Protein AF-M5RDA4-F1 (afdb_monomer_lite)

Organism: NCBI:txid1265738

pLDDT: mean 74.77, std 16.86, range [36.22, 92.5]

Structure (mmCIF, N/CA/C/O backbone):
data_AF-M5RDA4-F1
#
_entry.id   AF-M5RDA4-F1
#
loop_
_atom_site.group_PDB
_atom_site.id
_atom_site.type_symbol
_atom_site.label_atom_id
_atom_site.label_alt_id
_atom_site.label_comp_id
_atom_site.label_asym_id
_atom_site.label_entity_id
_atom_site.label_seq_id
_atom_site.pdbx_PDB_ins_code
_atom_site.Cartn_x
_atom_site.Cartn_y
_atom_site.Cartn_z
_atom_site.occupancy
_atom_site.B_iso_or_equiv
_atom_site.auth_seq_id
_atom_site.auth_comp_id
_atom_site.auth_asym_id
_atom_site.auth_atom_id
_atom_site.pdbx_PDB_model_num
ATOM 1 N N . MET A 1 1 ? 6.337 -19.458 19.336 1.00 36.22 1 MET A N 1
ATOM 2 C CA . MET A 1 1 ? 7.089 -18.745 18.283 1.00 36.22 1 MET A CA 1
ATOM 3 C C . MET A 1 1 ? 6.579 -17.315 18.288 1.00 36.22 1 MET A C 1
ATOM 5 O O . MET A 1 1 ? 5.375 -17.142 18.161 1.00 36.22 1 MET A O 1
ATOM 9 N N . GLY A 1 2 ? 7.433 -16.339 18.605 1.00 42.69 2 GLY A N 1
ATOM 10 C CA . GLY A 1 2 ? 7.034 -14.929 18.678 1.00 42.69 2 GLY A CA 1
ATOM 11 C C . GLY A 1 2 ? 6.821 -14.355 17.281 1.00 42.69 2 GLY A C 1
ATOM 12 O O . GLY A 1 2 ? 7.503 -14.774 16.347 1.00 42.69 2 GLY A O 1
ATOM 13 N N . ASN A 1 3 ? 5.863 -13.441 17.137 1.00 44.69 3 ASN A N 1
ATOM 14 C CA . ASN A 1 3 ? 5.664 -12.700 15.897 1.00 44.69 3 ASN A CA 1
ATOM 15 C C . ASN A 1 3 ? 6.968 -11.934 15.580 1.00 44.69 3 ASN A C 1
ATOM 17 O O . ASN A 1 3 ? 7.353 -11.091 16.392 1.00 44.69 3 ASN A O 1
ATOM 21 N N . PRO A 1 4 ? 7.655 -12.201 14.450 1.00 48.44 4 PRO A N 1
ATOM 22 C CA . PRO A 1 4 ? 8.936 -11.567 14.125 1.00 48.44 4 PRO A CA 1
ATOM 23 C C . PRO A 1 4 ? 8.831 -10.051 13.890 1.00 48.44 4 PRO A C 1
ATOM 25 O O . PRO A 1 4 ? 9.854 -9.390 13.742 1.00 48.44 4 PRO A O 1
ATOM 28 N N . TYR A 1 5 ? 7.614 -9.498 13.880 1.00 50.06 5 TYR A N 1
ATOM 29 C CA . TYR A 1 5 ? 7.341 -8.074 13.694 1.00 50.06 5 TYR A CA 1
ATOM 30 C C . TYR A 1 5 ? 6.863 -7.355 14.961 1.00 50.06 5 TYR A C 1
ATOM 32 O O . TYR A 1 5 ? 6.470 -6.192 14.893 1.00 50.06 5 TYR A O 1
ATOM 40 N N . GLN A 1 6 ? 6.896 -8.019 16.121 1.00 49.28 6 GLN A N 1
ATOM 41 C CA . GLN A 1 6 ? 6.844 -7.323 17.404 1.00 49.28 6 GLN A CA 1
ATOM 42 C C . GLN A 1 6 ? 8.252 -6.850 17.761 1.00 49.28 6 GLN A C 1
ATOM 44 O O . GLN A 1 6 ? 9.055 -7.612 18.292 1.00 49.28 6 GLN A O 1
ATOM 49 N N . ASP A 1 7 ? 8.539 -5.586 17.462 1.00 50.38 7 ASP A N 1
ATOM 50 C CA . ASP A 1 7 ? 9.642 -4.871 18.095 1.00 50.38 7 ASP A CA 1
ATOM 51 C C . ASP A 1 7 ? 9.353 -4.792 19.612 1.00 50.38 7 ASP A C 1
ATOM 53 O O . ASP A 1 7 ? 8.341 -4.195 20.001 1.00 50.38 7 ASP A O 1
ATOM 57 N N . PRO A 1 8 ? 10.177 -5.405 20.484 1.00 52.22 8 PRO A N 1
ATOM 58 C CA . PRO A 1 8 ? 9.961 -5.378 21.929 1.00 52.22 8 PRO A CA 1
ATOM 59 C C . PRO A 1 8 ? 10.009 -3.960 22.517 1.00 52.22 8 PRO A C 1
ATOM 61 O O . PRO A 1 8 ? 9.482 -3.741 23.607 1.00 52.22 8 PRO A O 1
ATOM 64 N N . GLU A 1 9 ? 10.628 -3.009 21.811 1.00 50.16 9 GLU A N 1
ATOM 65 C CA . GLU A 1 9 ? 10.803 -1.620 22.243 1.00 50.16 9 GLU A CA 1
ATOM 66 C C . GLU A 1 9 ? 9.766 -0.663 21.620 1.00 50.16 9 GLU A C 1
ATOM 68 O O . GLU A 1 9 ? 9.650 0.485 22.051 1.00 50.16 9 GLU A O 1
ATOM 73 N N . ASN A 1 10 ? 8.956 -1.126 20.657 1.00 48.62 10 ASN A N 1
ATOM 74 C CA . ASN A 1 10 ? 7.935 -0.320 19.981 1.00 48.62 10 ASN A CA 1
ATOM 75 C C . ASN A 1 10 ? 6.651 -1.145 19.752 1.00 48.62 10 ASN A C 1
ATOM 77 O O . ASN A 1 10 ? 6.506 -1.803 18.718 1.00 48.62 10 ASN A O 1
ATOM 81 N N . PRO A 1 11 ? 5.678 -1.110 20.684 1.00 53.38 11 PRO A N 1
ATOM 82 C CA . PRO A 1 11 ? 4.523 -2.007 20.709 1.00 53.38 11 PRO A CA 1
ATOM 83 C C . PRO A 1 11 ? 3.431 -1.590 19.708 1.00 53.38 11 PRO A C 1
ATOM 85 O O . PRO A 1 11 ? 2.247 -1.586 20.043 1.00 53.38 11 PRO A O 1
ATOM 88 N N . ARG A 1 12 ? 3.793 -1.197 18.481 1.00 58.25 12 ARG A N 1
ATOM 89 C CA . ARG A 1 12 ? 2.805 -0.903 17.435 1.00 58.25 12 ARG A CA 1
ATOM 90 C C . ARG A 1 12 ? 2.123 -2.218 17.051 1.00 58.25 12 ARG A C 1
ATOM 92 O O . ARG A 1 12 ? 2.825 -3.116 16.583 1.00 58.25 12 ARG A O 1
ATOM 99 N N . PRO A 1 13 ? 0.802 -2.393 17.246 1.00 66.94 13 PRO A N 1
ATOM 100 C CA . PRO A 1 13 ? 0.114 -3.581 16.766 1.00 66.94 13 PRO A CA 1
ATOM 101 C C . PRO A 1 13 ? 0.329 -3.766 15.258 1.00 66.94 13 PRO A C 1
ATOM 103 O O . PRO A 1 13 ? -0.182 -3.024 14.416 1.00 66.94 13 PRO A O 1
ATOM 106 N N . PHE A 1 14 ? 1.110 -4.790 14.925 1.00 71.50 14 PHE A N 1
ATOM 107 C CA . PHE A 1 14 ? 1.192 -5.348 13.586 1.00 71.50 14 PHE A CA 1
ATOM 108 C C . PHE A 1 14 ? -0.217 -5.751 13.144 1.00 71.50 14 PHE A C 1
ATOM 110 O O . PHE A 1 14 ? -0.855 -6.578 13.798 1.00 71.50 14 PHE A O 1
ATOM 117 N N . LEU A 1 15 ? -0.711 -5.129 12.071 1.00 77.88 15 LEU A N 1
ATOM 118 C CA . LEU A 1 15 ? -2.032 -5.430 11.524 1.00 77.88 15 LEU A CA 1
ATOM 119 C C . LEU A 1 15 ? -1.965 -6.593 10.542 1.00 77.88 15 LEU A C 1
ATOM 121 O O . LEU A 1 15 ? -2.874 -7.416 10.513 1.00 77.88 15 LEU A O 1
ATOM 125 N N . GLY A 1 16 ? -0.894 -6.669 9.756 1.00 83.75 16 GLY A N 1
ATOM 126 C CA . GLY A 1 16 ? -0.696 -7.775 8.837 1.00 83.75 16 GLY A CA 1
ATOM 127 C C . GLY A 1 16 ? 0.390 -7.524 7.805 1.00 83.75 16 GLY A C 1
ATOM 128 O O . GLY A 1 16 ? 0.954 -6.429 7.690 1.00 83.75 16 GLY A O 1
ATOM 129 N N . GLU A 1 17 ? 0.649 -8.583 7.054 1.00 88.50 17 GLU A N 1
ATOM 130 C CA . GLU A 1 17 ? 1.512 -8.613 5.886 1.00 88.50 17 GLU A CA 1
ATOM 131 C C . GLU A 1 17 ? 0.750 -9.309 4.759 1.00 88.50 17 GLU A C 1
ATOM 133 O O . GLU A 1 17 ? 0.127 -10.350 4.975 1.00 88.50 17 GLU A O 1
ATOM 138 N N . TRP A 1 18 ? 0.791 -8.719 3.568 1.00 86.94 18 TRP A N 1
ATOM 139 C CA . TRP A 1 18 ? 0.140 -9.246 2.376 1.00 86.94 18 TRP A CA 1
ATOM 140 C C . TRP A 1 18 ? 1.103 -9.202 1.207 1.00 86.94 18 TRP A C 1
ATOM 142 O O . TRP A 1 18 ? 1.840 -8.232 1.033 1.00 86.94 18 TRP A O 1
ATOM 152 N N . GLU A 1 19 ? 1.045 -10.228 0.374 1.00 87.81 19 GLU A N 1
ATOM 153 C CA . GLU A 1 19 ? 1.729 -10.243 -0.909 1.00 87.81 19 GLU A CA 1
ATOM 154 C C . GLU A 1 19 ? 0.696 -10.207 -2.027 1.00 87.81 19 GLU A C 1
ATOM 156 O O . GLU A 1 19 ? -0.379 -10.804 -1.949 1.00 87.81 19 GLU A O 1
ATOM 161 N N . THR A 1 20 ? 1.010 -9.446 -3.062 1.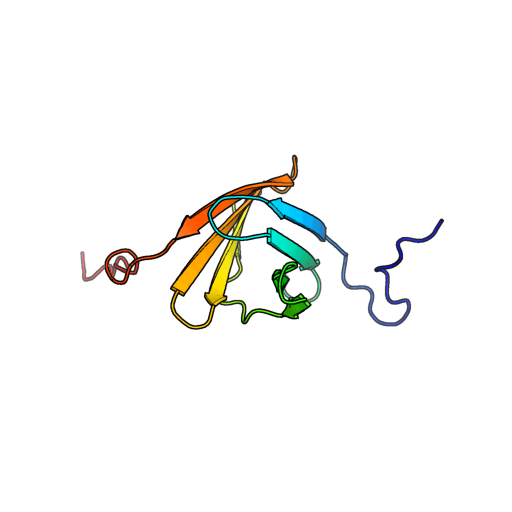00 81.00 20 THR A N 1
ATOM 162 C CA . THR A 1 20 ? 0.150 -9.228 -4.218 1.00 81.00 20 THR A CA 1
ATOM 163 C C . THR A 1 20 ? 0.965 -9.591 -5.440 1.00 81.00 20 THR A C 1
ATOM 165 O O . THR A 1 20 ? 2.067 -9.072 -5.596 1.00 81.00 20 THR A O 1
ATOM 168 N N . HIS A 1 21 ? 0.404 -10.413 -6.318 1.00 81.69 21 HIS A N 1
ATOM 169 C CA . HIS A 1 21 ? 1.031 -10.801 -7.575 1.00 81.69 21 HIS A CA 1
ATOM 170 C C . HIS A 1 21 ? 0.086 -10.500 -8.729 1.00 81.69 21 HIS A C 1
ATOM 172 O O . HIS A 1 21 ? -1.118 -10.752 -8.628 1.00 81.69 21 HIS A O 1
ATOM 178 N N . GLY A 1 22 ? 0.609 -9.988 -9.842 1.00 73.25 22 GLY A N 1
ATOM 179 C CA . GLY A 1 22 ? -0.194 -9.833 -11.050 1.00 73.25 22 GLY A CA 1
ATOM 180 C C . GLY A 1 22 ? 0.263 -8.738 -12.002 1.00 73.25 22 GLY A C 1
ATOM 181 O O . GLY A 1 22 ? 1.402 -8.281 -11.986 1.00 73.25 22 GLY A O 1
ATOM 182 N N . ALA A 1 23 ? -0.668 -8.308 -12.856 1.00 71.88 23 ALA A N 1
ATOM 183 C CA . ALA A 1 23 ? -0.400 -7.416 -13.986 1.00 71.88 23 ALA A CA 1
ATOM 184 C C . ALA A 1 23 ? 0.173 -6.041 -13.596 1.00 71.88 23 ALA A C 1
ATOM 186 O O . ALA A 1 23 ? 0.800 -5.385 -14.423 1.00 71.88 23 ALA A O 1
ATOM 187 N N . PHE A 1 24 ? -0.033 -5.610 -12.350 1.00 72.88 24 PHE A N 1
ATOM 188 C CA . PHE A 1 24 ? 0.444 -4.320 -11.849 1.00 72.88 24 PHE A CA 1
ATOM 189 C C . PHE A 1 24 ? 1.782 -4.413 -11.106 1.00 72.88 24 PHE A C 1
ATOM 191 O O . PHE A 1 24 ? 2.328 -3.375 -10.748 1.00 72.88 24 PHE A O 1
ATOM 198 N N . GLY A 1 25 ? 2.324 -5.621 -10.922 1.00 77.44 25 GLY A N 1
ATOM 199 C CA . GLY A 1 25 ? 3.580 -5.886 -10.223 1.00 77.44 25 GLY A CA 1
ATOM 200 C C . GLY A 1 25 ? 3.431 -6.908 -9.099 1.00 77.44 25 GLY A C 1
ATOM 201 O O . GLY A 1 25 ? 2.318 -7.301 -8.741 1.00 77.44 25 GLY A O 1
ATOM 202 N N . ASP A 1 26 ? 4.580 -7.318 -8.564 1.00 87.62 26 ASP A N 1
ATOM 203 C CA . ASP A 1 26 ? 4.664 -8.152 -7.370 1.00 87.62 26 ASP A CA 1
ATOM 204 C C . ASP A 1 26 ? 5.037 -7.264 -6.191 1.00 87.62 26 ASP A C 1
ATOM 206 O O . ASP A 1 26 ? 6.083 -6.613 -6.207 1.00 87.62 26 ASP A O 1
ATOM 210 N N . PHE A 1 27 ? 4.180 -7.221 -5.179 1.00 89.69 27 PHE A N 1
ATOM 211 C CA . PHE A 1 27 ? 4.323 -6.303 -4.059 1.00 89.69 27 PHE A CA 1
ATOM 212 C C . PHE A 1 27 ? 4.186 -7.032 -2.736 1.00 89.69 27 PHE A C 1
ATOM 214 O O . PHE A 1 27 ? 3.349 -7.920 -2.597 1.00 89.69 27 PHE A O 1
ATOM 221 N N . ARG A 1 28 ? 4.956 -6.590 -1.746 1.00 91.88 28 ARG A N 1
ATOM 222 C CA . ARG A 1 28 ? 4.759 -6.938 -0.340 1.00 91.88 28 ARG A CA 1
ATOM 223 C C . ARG A 1 28 ? 4.313 -5.706 0.422 1.00 91.88 28 ARG A C 1
ATOM 225 O O . ARG A 1 28 ? 4.938 -4.654 0.320 1.00 91.88 28 ARG A O 1
ATOM 232 N N . VAL A 1 29 ? 3.248 -5.844 1.198 1.00 90.62 29 VAL A N 1
ATOM 233 C CA . VAL A 1 29 ? 2.614 -4.762 1.946 1.00 90.62 29 VAL A CA 1
ATOM 234 C C . VAL A 1 29 ? 2.616 -5.118 3.418 1.00 90.62 29 VAL A C 1
ATOM 236 O O . VAL A 1 29 ? 2.049 -6.132 3.810 1.00 90.62 29 VAL A O 1
ATOM 239 N N . ILE A 1 30 ? 3.231 -4.273 4.239 1.00 90.44 30 ILE A N 1
ATOM 240 C CA . ILE A 1 30 ? 3.281 -4.432 5.692 1.00 90.44 30 ILE A CA 1
ATOM 241 C C . ILE A 1 30 ? 2.549 -3.264 6.327 1.00 90.44 30 ILE A C 1
ATOM 243 O O . ILE A 1 30 ? 2.824 -2.100 6.023 1.00 90.44 30 ILE A O 1
ATOM 247 N N . VAL A 1 31 ? 1.624 -3.583 7.228 1.00 88.94 31 VAL A N 1
ATOM 248 C CA . VAL A 1 31 ? 0.761 -2.592 7.862 1.00 88.94 31 VAL A CA 1
ATOM 249 C C . VAL A 1 31 ? 0.908 -2.689 9.365 1.00 88.94 31 VAL A C 1
ATOM 251 O O . VAL A 1 31 ? 0.774 -3.753 9.972 1.00 88.94 31 VAL A O 1
ATOM 254 N N . THR A 1 32 ? 1.151 -1.539 9.976 1.00 86.94 32 THR A N 1
ATOM 255 C CA . THR A 1 32 ? 1.221 -1.391 11.427 1.00 86.94 32 THR A CA 1
ATOM 256 C C . THR A 1 32 ? 0.253 -0.294 11.847 1.00 86.94 32 THR A C 1
ATOM 258 O O . THR A 1 32 ? 0.202 0.777 11.238 1.00 86.94 32 THR A O 1
ATOM 261 N N . ALA A 1 33 ? -0.548 -0.569 12.870 1.00 76.81 33 ALA A N 1
ATOM 262 C CA . ALA A 1 33 ? -1.299 0.455 13.578 1.00 76.81 33 ALA A CA 1
ATOM 263 C C . ALA A 1 33 ? -0.549 0.771 14.869 1.00 76.81 33 ALA A C 1
ATOM 265 O O . ALA A 1 33 ? -0.019 -0.119 15.514 1.00 76.81 33 ALA A O 1
ATOM 266 N N . GLY A 1 34 ? -0.462 2.038 15.238 1.00 73.88 34 GLY A N 1
ATOM 267 C CA . GLY A 1 34 ? 0.073 2.488 16.521 1.00 73.88 34 GLY A CA 1
ATOM 268 C C . GLY A 1 34 ? -0.613 3.794 16.884 1.00 73.88 34 GLY A C 1
ATOM 269 O O . GLY A 1 34 ? -1.834 3.881 16.818 1.00 73.88 34 GLY A O 1
ATOM 270 N N . GLU A 1 35 ? 0.165 4.843 17.142 1.00 74.12 35 GLU A N 1
ATOM 271 C CA . GLU A 1 35 ? -0.355 6.222 17.216 1.00 74.12 35 GLU A CA 1
ATOM 272 C C . GLU A 1 35 ? -0.921 6.727 15.872 1.00 74.12 35 GLU A C 1
ATOM 274 O O . GLU A 1 35 ? -1.629 7.729 15.816 1.00 74.12 35 GLU A O 1
ATOM 279 N N . GLY A 1 36 ? -0.633 6.014 14.781 1.00 79.19 36 GLY A N 1
ATOM 280 C CA . GLY A 1 36 ? -1.189 6.241 13.456 1.00 79.19 36 GLY A CA 1
ATOM 281 C C . GLY A 1 36 ? -1.074 4.992 12.585 1.00 79.19 36 GLY A C 1
ATOM 282 O O . GLY A 1 36 ? -0.434 4.007 12.961 1.00 79.19 36 GLY A O 1
ATOM 283 N N . LEU A 1 37 ? -1.709 5.033 11.415 1.00 84.44 37 LEU A N 1
ATOM 284 C CA . LEU A 1 37 ? -1.596 3.990 10.400 1.00 84.44 37 LEU A CA 1
ATOM 285 C C . LEU A 1 37 ? -0.286 4.166 9.629 1.00 84.44 37 LEU A C 1
ATOM 287 O O . LEU A 1 37 ? -0.065 5.223 9.039 1.00 84.44 37 LEU A O 1
ATOM 291 N N . SER A 1 38 ? 0.546 3.129 9.588 1.00 89.12 38 SER A N 1
ATOM 292 C CA . SER A 1 38 ? 1.761 3.081 8.775 1.00 89.12 38 SER A CA 1
ATOM 293 C C . SER A 1 38 ? 1.690 1.913 7.800 1.00 89.12 38 SER A C 1
ATOM 295 O O . SER A 1 38 ? 1.386 0.783 8.191 1.00 89.12 38 SER A O 1
ATOM 297 N N . VAL A 1 39 ? 1.967 2.198 6.530 1.00 91.00 39 VAL A N 1
ATOM 298 C CA . VAL A 1 39 ? 1.963 1.229 5.436 1.00 91.00 39 VAL A CA 1
ATOM 299 C C . VAL A 1 39 ? 3.312 1.301 4.742 1.00 91.00 39 VAL A C 1
ATOM 301 O O . VAL A 1 39 ? 3.717 2.369 4.289 1.00 91.00 39 VAL A O 1
ATOM 304 N N . ARG A 1 40 ? 3.993 0.161 4.643 1.00 92.50 40 ARG A N 1
ATOM 305 C CA . ARG A 1 40 ? 5.181 -0.012 3.806 1.00 92.50 40 ARG A CA 1
ATOM 306 C C . ARG A 1 40 ? 4.824 -0.916 2.637 1.00 92.50 40 ARG A C 1
ATOM 308 O O . ARG A 1 40 ? 4.220 -1.963 2.855 1.00 92.50 40 ARG A O 1
ATOM 315 N N . CYS A 1 41 ? 5.206 -0.523 1.427 1.00 92.19 41 CYS A N 1
ATOM 316 C CA . CYS A 1 41 ? 5.025 -1.325 0.224 1.00 92.19 41 CYS A CA 1
ATOM 317 C C . CYS A 1 41 ? 6.374 -1.513 -0.472 1.00 92.19 41 CYS A C 1
ATOM 319 O O . CYS A 1 41 ? 7.072 -0.533 -0.708 1.00 92.19 41 CYS A O 1
ATOM 321 N N . THR A 1 42 ? 6.723 -2.750 -0.805 1.00 92.25 42 THR A N 1
ATOM 322 C CA . THR A 1 42 ? 7.979 -3.118 -1.466 1.00 92.25 42 THR A CA 1
ATOM 323 C C . THR A 1 42 ? 7.659 -3.772 -2.806 1.00 92.25 42 THR A C 1
ATOM 325 O O . THR A 1 42 ? 6.893 -4.735 -2.833 1.00 92.25 42 THR A O 1
ATOM 328 N N . ASP A 1 43 ? 8.238 -3.292 -3.911 1.00 90.56 43 ASP A N 1
ATOM 329 C CA . ASP A 1 43 ? 8.219 -4.019 -5.189 1.00 90.56 43 ASP A CA 1
ATOM 330 C C . ASP A 1 43 ? 9.212 -5.180 -5.100 1.00 90.56 43 ASP A C 1
ATOM 332 O O . ASP A 1 43 ? 10.422 -4.978 -4.981 1.00 90.56 43 ASP A O 1
ATOM 336 N N . LEU A 1 44 ? 8.694 -6.405 -5.136 1.00 90.75 44 LEU A N 1
ATOM 337 C CA . LEU A 1 44 ? 9.461 -7.633 -4.942 1.00 90.75 44 LEU A CA 1
ATOM 338 C C . LEU A 1 44 ? 10.377 -7.960 -6.126 1.00 90.75 44 LEU A C 1
ATOM 340 O O . LEU A 1 44 ? 11.348 -8.693 -5.955 1.00 90.75 44 LEU A O 1
ATOM 344 N N . ARG A 1 45 ? 10.113 -7.412 -7.318 1.00 87.19 45 ARG A N 1
ATOM 345 C CA . ARG A 1 45 ? 10.912 -7.699 -8.523 1.00 87.19 45 ARG A CA 1
ATOM 346 C C . ARG A 1 45 ? 12.235 -6.951 -8.508 1.00 87.19 45 ARG A C 1
ATOM 348 O O . ARG A 1 45 ? 13.243 -7.464 -8.981 1.00 87.19 45 ARG A O 1
ATOM 355 N N . VAL A 1 46 ? 12.211 -5.732 -7.975 1.00 87.38 46 VAL A N 1
ATOM 356 C CA . VAL A 1 46 ? 13.390 -4.864 -7.835 1.00 87.38 46 VAL A CA 1
ATOM 357 C C . VAL A 1 46 ? 13.880 -4.764 -6.391 1.00 87.38 46 VAL A C 1
ATOM 359 O O . VAL A 1 46 ? 14.912 -4.149 -6.142 1.00 87.38 46 VAL A O 1
ATOM 362 N N . ASN A 1 47 ? 13.164 -5.394 -5.453 1.00 87.75 47 ASN A N 1
ATOM 363 C CA . ASN A 1 47 ? 13.427 -5.381 -4.017 1.00 87.75 47 ASN A CA 1
ATOM 364 C C . ASN A 1 47 ? 13.619 -3.957 -3.464 1.00 87.75 47 ASN A C 1
ATOM 366 O O . ASN A 1 47 ? 14.571 -3.684 -2.732 1.00 87.75 47 ASN A O 1
ATOM 370 N N . ALA A 1 48 ? 12.732 -3.044 -3.866 1.00 89.31 48 ALA A N 1
ATOM 371 C CA . ALA A 1 48 ? 12.794 -1.634 -3.502 1.00 89.31 48 ALA A CA 1
ATOM 372 C C . ALA A 1 48 ? 11.488 -1.185 -2.844 1.00 89.31 48 ALA A C 1
ATOM 374 O O . ALA A 1 48 ? 10.397 -1.512 -3.318 1.00 89.31 48 ALA A O 1
ATOM 375 N N . ASP A 1 49 ? 11.610 -0.420 -1.761 1.00 91.94 49 ASP A N 1
ATOM 376 C CA . ASP A 1 49 ? 10.468 0.205 -1.102 1.00 91.94 49 ASP A CA 1
ATOM 377 C C . ASP A 1 49 ? 9.915 1.335 -1.976 1.00 91.94 49 ASP A C 1
ATOM 379 O O . ASP A 1 49 ? 10.658 2.162 -2.504 1.00 91.94 49 ASP A O 1
ATOM 383 N N . LEU A 1 50 ? 8.594 1.349 -2.131 1.00 90.38 50 LEU A N 1
ATOM 384 C CA . LEU A 1 50 ? 7.871 2.369 -2.871 1.00 90.38 50 LEU A CA 1
ATOM 385 C C . LEU A 1 50 ? 7.389 3.461 -1.924 1.00 90.38 50 LEU A C 1
ATOM 387 O O . LEU A 1 50 ? 6.962 3.188 -0.799 1.00 90.38 50 LEU A O 1
ATOM 391 N N . ASP A 1 51 ? 7.356 4.692 -2.427 1.00 90.69 51 ASP A N 1
ATOM 392 C CA . ASP A 1 51 ? 6.680 5.775 -1.727 1.00 90.69 51 ASP A CA 1
ATOM 393 C C . ASP A 1 51 ? 5.187 5.458 -1.604 1.00 90.69 51 ASP A C 1
ATOM 395 O O . ASP A 1 51 ? 4.519 5.192 -2.611 1.00 90.69 51 ASP A O 1
ATOM 399 N N . VAL A 1 52 ? 4.662 5.540 -0.381 1.00 90.31 52 VAL A N 1
ATOM 400 C CA . VAL A 1 52 ? 3.244 5.346 -0.071 1.00 90.31 52 VAL A CA 1
ATOM 401 C C . VAL A 1 52 ? 2.582 6.691 0.226 1.00 90.31 52 VAL A C 1
ATOM 403 O O . VAL A 1 52 ? 3.078 7.490 1.017 1.00 90.31 52 VAL A O 1
ATOM 406 N N . TYR A 1 53 ? 1.430 6.918 -0.396 1.00 87.50 53 TYR A N 1
ATOM 407 C CA . TYR A 1 53 ? 0.617 8.122 -0.273 1.00 87.50 53 TYR A CA 1
ATOM 408 C C . TYR A 1 53 ? -0.829 7.760 0.093 1.00 87.50 53 TYR A C 1
ATOM 410 O O . TYR A 1 53 ? -1.329 6.692 -0.268 1.00 87.50 53 TYR A O 1
ATOM 418 N N . ASP A 1 54 ? -1.520 8.677 0.775 1.00 87.62 54 ASP A N 1
ATOM 419 C CA . ASP A 1 54 ? -2.964 8.621 1.054 1.00 87.62 54 ASP A CA 1
ATOM 420 C C . ASP A 1 54 ? -3.468 7.299 1.676 1.00 87.62 54 ASP A C 1
ATOM 422 O O . ASP A 1 54 ? -4.560 6.818 1.357 1.00 87.62 54 ASP A O 1
ATOM 426 N N . GLN A 1 55 ? -2.691 6.706 2.591 1.00 90.75 55 GLN A N 1
ATOM 427 C CA . GLN A 1 55 ? -3.104 5.491 3.296 1.00 90.75 55 GLN A CA 1
ATOM 428 C C . GLN A 1 5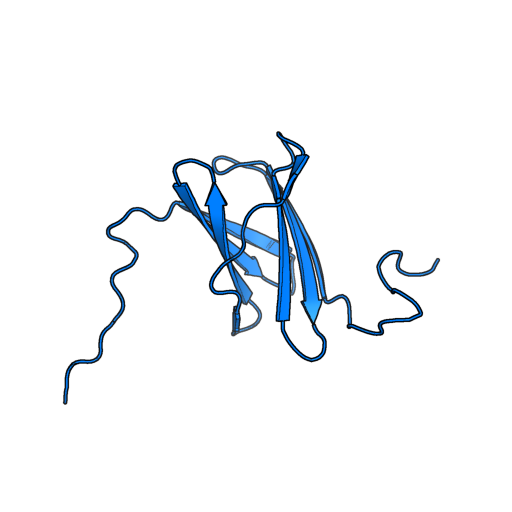5 ? -4.311 5.724 4.213 1.00 90.75 55 GLN A C 1
ATOM 430 O O . GLN A 1 55 ? -4.342 6.649 5.027 1.00 90.75 55 GLN A O 1
ATOM 435 N N . ARG A 1 56 ? -5.308 4.844 4.121 1.00 89.12 56 ARG A N 1
ATOM 436 C CA . ARG A 1 56 ? -6.500 4.874 4.975 1.00 89.12 56 ARG A CA 1
ATOM 437 C C . ARG A 1 56 ? -7.082 3.484 5.175 1.00 89.12 56 ARG A C 1
ATOM 439 O O . ARG A 1 56 ? -7.079 2.677 4.250 1.00 89.12 56 ARG A O 1
ATOM 446 N N . ILE A 1 57 ? -7.671 3.249 6.343 1.00 86.81 57 ILE A N 1
ATOM 447 C CA . ILE A 1 57 ? -8.537 2.093 6.587 1.00 86.81 57 ILE A CA 1
ATOM 448 C C . ILE A 1 57 ? -9.977 2.587 6.701 1.00 86.81 57 ILE A C 1
ATOM 450 O O . ILE A 1 57 ? -10.270 3.484 7.489 1.00 86.81 57 ILE A O 1
ATOM 454 N N . ALA A 1 58 ? -10.878 2.005 5.916 1.00 85.06 58 ALA A N 1
ATOM 455 C CA . ALA A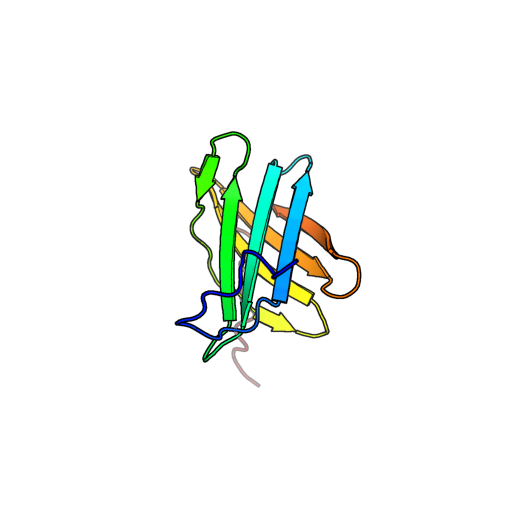 1 58 ? -12.315 2.240 6.014 1.00 85.06 58 ALA A CA 1
ATOM 456 C C . ALA A 1 58 ? -13.067 0.966 5.629 1.00 85.06 58 ALA A C 1
ATOM 458 O O . ALA A 1 58 ? -12.664 0.283 4.695 1.00 85.06 58 ALA A O 1
ATOM 459 N N . PHE A 1 59 ? -14.158 0.649 6.331 1.00 85.19 59 PHE A N 1
ATOM 460 C CA . PHE A 1 59 ? -15.012 -0.511 6.024 1.00 85.19 59 PHE A CA 1
ATOM 461 C C . PHE A 1 59 ? -14.234 -1.825 5.834 1.00 85.19 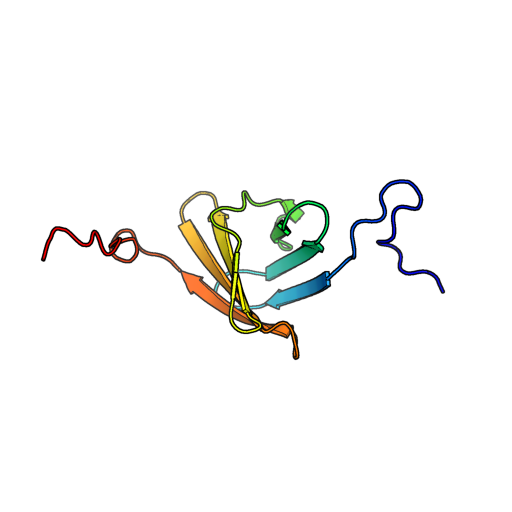59 PHE A C 1
ATOM 463 O O . PHE A 1 59 ? -14.479 -2.574 4.893 1.00 85.19 59 PHE A O 1
ATOM 470 N N . ASN A 1 60 ? -13.278 -2.084 6.731 1.00 82.75 60 ASN A N 1
ATOM 471 C CA . ASN A 1 60 ? -12.415 -3.263 6.694 1.00 82.75 60 ASN A CA 1
ATOM 472 C C . ASN A 1 60 ? -11.522 -3.394 5.443 1.00 82.75 60 ASN A C 1
ATOM 474 O O . ASN A 1 60 ? -11.106 -4.479 5.033 1.00 82.75 60 ASN A O 1
ATOM 478 N N . GLN A 1 61 ? -11.219 -2.259 4.827 1.00 87.06 61 GLN A N 1
ATOM 479 C CA . GLN A 1 61 ? -10.387 -2.176 3.648 1.00 87.06 61 GLN A CA 1
ATOM 480 C C . GLN A 1 61 ? -9.275 -1.165 3.889 1.00 87.06 61 GLN A C 1
ATOM 482 O O . GLN A 1 61 ? -9.537 -0.008 4.222 1.00 87.06 61 GLN A O 1
ATOM 487 N N . LEU A 1 62 ? -8.035 -1.597 3.692 1.00 88.25 62 LEU A N 1
ATOM 488 C CA . LEU A 1 62 ? -6.902 -0.703 3.544 1.00 88.25 62 LEU A CA 1
ATOM 489 C C . LEU A 1 62 ? -6.839 -0.220 2.095 1.00 88.25 62 LEU A C 1
ATOM 491 O O . LEU A 1 62 ? -6.937 -1.010 1.158 1.00 88.25 62 LEU A O 1
ATOM 495 N N . SER A 1 63 ? -6.651 1.078 1.896 1.00 90.81 63 SER A N 1
ATOM 496 C CA . SER A 1 63 ? -6.353 1.646 0.584 1.00 90.81 63 SER A CA 1
ATOM 497 C C . SER A 1 63 ? -5.210 2.637 0.682 1.00 90.81 63 SER A C 1
ATOM 499 O O . SER A 1 63 ? -5.171 3.429 1.621 1.00 90.81 63 SER A O 1
ATOM 501 N N . PHE A 1 64 ? -4.294 2.586 -0.277 1.00 90.31 64 PHE A N 1
ATOM 502 C CA . PHE A 1 64 ? -3.143 3.482 -0.369 1.00 90.31 64 PHE A CA 1
ATOM 503 C C . PHE A 1 64 ? -2.657 3.557 -1.815 1.00 90.31 64 PHE A C 1
ATOM 505 O O . PHE A 1 64 ? -2.961 2.687 -2.632 1.00 90.31 64 PHE A O 1
ATOM 512 N N . VAL A 1 65 ? -1.908 4.601 -2.140 1.00 90.19 65 VAL A N 1
ATOM 513 C CA . VAL A 1 65 ? -1.332 4.799 -3.469 1.00 90.19 65 VAL A CA 1
ATOM 514 C C . VAL A 1 65 ? 0.174 4.624 -3.382 1.00 90.19 65 VAL A C 1
ATOM 516 O O . VAL A 1 65 ? 0.800 5.221 -2.513 1.00 90.19 65 VAL A O 1
ATOM 519 N N . THR A 1 66 ? 0.766 3.849 -4.287 1.00 89.19 66 THR A N 1
ATOM 520 C CA . THR A 1 66 ? 2.222 3.844 -4.470 1.00 89.19 66 THR A CA 1
ATOM 521 C C . THR A 1 66 ? 2.612 4.571 -5.735 1.00 89.19 66 THR A C 1
ATOM 523 O O . THR A 1 66 ? 1.873 4.540 -6.724 1.00 89.19 66 THR A O 1
ATOM 526 N N . ARG A 1 67 ? 3.802 5.168 -5.732 1.00 85.38 67 ARG A N 1
ATOM 527 C CA . ARG A 1 67 ? 4.435 5.675 -6.950 1.00 85.38 67 ARG A CA 1
ATOM 528 C C . ARG A 1 67 ? 5.542 4.729 -7.402 1.00 85.38 67 ARG A C 1
ATOM 530 O O . ARG A 1 67 ? 6.425 4.396 -6.624 1.00 85.38 67 ARG A O 1
ATOM 537 N N . THR A 1 68 ? 5.491 4.338 -8.667 1.00 72.75 68 THR A N 1
ATOM 538 C CA . THR A 1 68 ? 6.621 3.778 -9.416 1.00 72.75 68 THR A CA 1
ATOM 539 C C . THR A 1 68 ? 7.126 4.833 -10.404 1.00 72.75 68 THR A C 1
ATOM 541 O O . THR A 1 68 ? 6.442 5.833 -10.638 1.00 72.75 68 THR A O 1
ATOM 544 N N . ASP A 1 69 ? 8.304 4.624 -11.001 1.00 70.19 69 ASP A N 1
ATOM 545 C CA . ASP A 1 69 ? 9.036 5.600 -11.833 1.00 70.19 69 ASP A CA 1
ATOM 546 C C . ASP A 1 69 ? 8.199 6.353 -12.884 1.00 70.19 69 ASP A C 1
ATOM 548 O O . ASP A 1 69 ? 8.548 7.464 -13.281 1.00 70.19 69 ASP A O 1
ATOM 552 N N . SER A 1 70 ? 7.083 5.781 -13.344 1.00 70.38 70 SER A N 1
ATOM 553 C CA . SER A 1 70 ? 6.193 6.430 -14.316 1.00 70.38 70 SER A CA 1
ATOM 554 C C . SER A 1 70 ? 4.696 6.300 -14.023 1.00 70.38 70 SER A C 1
ATOM 556 O O . SER A 1 70 ? 3.882 6.767 -14.823 1.00 70.38 70 SER A O 1
ATOM 558 N N . GLN A 1 71 ? 4.292 5.667 -12.916 1.00 78.56 71 GLN A N 1
ATOM 559 C CA . GLN A 1 71 ? 2.887 5.322 -12.675 1.00 78.56 71 GLN A CA 1
ATOM 560 C C . GLN A 1 71 ? 2.519 5.419 -11.194 1.00 78.56 71 GLN A C 1
ATOM 562 O O . GLN A 1 71 ? 3.339 5.190 -10.312 1.00 78.56 71 GLN A O 1
ATOM 567 N N . ASN A 1 72 ? 1.254 5.739 -10.920 1.00 85.06 72 ASN A N 1
ATOM 568 C CA . ASN A 1 72 ? 0.687 5.586 -9.585 1.00 85.06 72 ASN A CA 1
ATOM 569 C C . ASN A 1 72 ? -0.247 4.373 -9.592 1.00 85.06 72 ASN A C 1
ATOM 571 O O . ASN A 1 72 ? -1.063 4.221 -10.506 1.00 85.06 72 ASN A O 1
ATOM 575 N N . VAL A 1 73 ? -0.141 3.528 -8.573 1.00 86.12 73 VAL A N 1
ATOM 576 C CA . VAL A 1 73 ? -0.979 2.336 -8.405 1.00 86.12 73 VAL A CA 1
ATOM 577 C C . VAL A 1 73 ? -1.796 2.510 -7.134 1.00 86.12 73 VAL A C 1
ATOM 579 O O . VAL A 1 73 ? -1.238 2.761 -6.070 1.00 86.12 73 VAL A O 1
ATOM 582 N N . LEU A 1 74 ? -3.119 2.409 -7.249 1.00 88.38 74 LEU A N 1
ATOM 583 C CA . LEU A 1 74 ? -4.017 2.301 -6.107 1.00 88.38 74 LEU A CA 1
ATOM 584 C C . LEU A 1 74 ? -4.065 0.843 -5.668 1.00 88.38 74 LEU A C 1
ATOM 586 O O . LEU A 1 74 ? -4.521 -0.019 -6.420 1.00 88.38 74 LEU A O 1
ATOM 590 N N . HIS A 1 75 ? -3.663 0.606 -4.429 1.00 88.75 75 HIS A N 1
ATOM 591 C CA . HIS A 1 75 ? -3.771 -0.680 -3.763 1.00 88.75 75 HIS A CA 1
ATOM 592 C C . HIS A 1 75 ? -5.000 -0.675 -2.874 1.00 88.75 75 HIS A C 1
ATOM 594 O O . HIS A 1 75 ? -5.307 0.310 -2.195 1.00 88.75 75 HIS A O 1
ATOM 600 N N . THR A 1 76 ? -5.724 -1.781 -2.883 1.00 88.44 76 THR A N 1
ATOM 601 C CA . THR A 1 76 ? -6.868 -2.021 -2.018 1.00 88.44 76 THR A CA 1
ATOM 602 C C . THR A 1 76 ? -6.757 -3.423 -1.447 1.00 88.44 76 THR A C 1
ATOM 604 O O . THR A 1 76 ? -6.734 -4.388 -2.198 1.00 88.44 76 THR A O 1
ATOM 607 N N . ILE A 1 77 ? -6.703 -3.535 -0.124 1.00 86.88 77 ILE A N 1
ATOM 608 C CA . ILE A 1 77 ? -6.552 -4.807 0.584 1.00 86.88 77 ILE A CA 1
ATOM 609 C C . ILE A 1 77 ? -7.723 -4.958 1.542 1.00 86.88 77 ILE A C 1
ATOM 611 O O . ILE A 1 77 ? -7.956 -4.087 2.383 1.00 86.88 77 ILE A O 1
ATOM 615 N N . ARG A 1 78 ? -8.468 -6.054 1.425 1.00 83.81 78 ARG A N 1
ATOM 616 C CA . ARG A 1 78 ? -9.470 -6.439 2.423 1.00 83.81 78 ARG A CA 1
ATOM 617 C C . ARG A 1 78 ? -8.757 -7.075 3.611 1.00 83.81 78 ARG A C 1
ATOM 619 O O . ARG A 1 78 ? -7.965 -7.993 3.434 1.00 83.81 78 ARG A O 1
ATOM 626 N N . LEU A 1 79 ? -9.015 -6.576 4.816 1.00 81.56 79 LEU A N 1
ATOM 627 C CA . LEU A 1 79 ? -8.242 -6.976 5.995 1.00 81.56 79 LEU A CA 1
ATOM 628 C C . LEU A 1 79 ? -8.651 -8.354 6.548 1.00 81.56 79 LEU A C 1
ATOM 630 O O . LEU A 1 79 ? -7.821 -9.001 7.175 1.00 81.56 79 LEU A O 1
ATOM 634 N N . ASP A 1 80 ? -9.879 -8.823 6.287 1.00 80.00 80 ASP A N 1
ATOM 635 C CA . ASP A 1 80 ? -10.363 -10.129 6.784 1.00 80.00 80 ASP A CA 1
ATOM 636 C C . ASP A 1 80 ? -9.745 -11.325 6.054 1.00 80.00 80 ASP A C 1
ATOM 638 O O . ASP A 1 80 ? -9.434 -12.342 6.669 1.00 80.00 80 ASP A O 1
ATOM 642 N N . ASP A 1 81 ? -9.635 -11.231 4.728 1.00 77.44 81 ASP A N 1
ATOM 643 C CA . ASP A 1 81 ? -9.247 -12.341 3.849 1.00 77.44 81 ASP A CA 1
ATOM 644 C C . ASP A 1 81 ? -7.933 -12.071 3.102 1.00 77.44 81 ASP A C 1
ATOM 646 O O . ASP A 1 81 ? -7.411 -12.954 2.426 1.00 77.44 81 ASP A O 1
ATOM 650 N N . GLY A 1 82 ? -7.393 -10.856 3.223 1.00 72.25 82 GLY A N 1
ATOM 651 C CA . GLY A 1 82 ? -6.188 -10.433 2.528 1.00 72.25 82 GLY A CA 1
ATOM 652 C C . GLY A 1 82 ? -6.347 -10.303 1.020 1.00 72.25 82 GLY A C 1
ATOM 653 O O . GLY A 1 82 ? -5.340 -10.187 0.327 1.00 72.25 82 GLY A O 1
ATOM 654 N N . ASN A 1 83 ? -7.577 -10.308 0.493 1.00 77.00 83 ASN A N 1
ATOM 655 C CA . ASN A 1 83 ? -7.800 -10.158 -0.936 1.00 77.00 83 ASN A CA 1
ATOM 656 C C . ASN A 1 83 ? -7.337 -8.776 -1.399 1.00 77.00 83 ASN A C 1
ATOM 658 O O . ASN A 1 83 ? -7.808 -7.743 -0.907 1.00 77.00 83 ASN A O 1
ATOM 662 N N . VAL A 1 84 ? -6.433 -8.781 -2.378 1.00 78.19 84 VAL A N 1
ATOM 663 C CA . VAL A 1 84 ? -5.818 -7.572 -2.921 1.00 78.19 84 VAL A CA 1
ATOM 664 C C . VAL A 1 84 ? -6.387 -7.242 -4.294 1.00 78.19 84 VAL A C 1
ATOM 666 O O . VAL A 1 84 ? -6.471 -8.089 -5.181 1.00 78.19 84 VAL A O 1
ATOM 669 N N . LEU A 1 85 ? -6.758 -5.980 -4.470 1.00 75.38 85 LEU A N 1
ATOM 670 C CA . LEU A 1 85 ? -7.218 -5.390 -5.715 1.00 75.38 85 LEU A CA 1
ATOM 671 C C . LEU A 1 85 ? -6.332 -4.189 -6.038 1.00 75.38 85 LEU A C 1
ATOM 673 O O . LEU A 1 85 ? -6.320 -3.204 -5.300 1.00 75.38 85 LEU A O 1
ATOM 677 N N . ASN A 1 86 ? -5.629 -4.263 -7.164 1.00 76.50 86 ASN A N 1
ATOM 678 C CA . ASN A 1 86 ? -4.741 -3.203 -7.625 1.00 76.50 86 ASN A CA 1
ATOM 679 C C . ASN A 1 86 ? -5.299 -2.563 -8.892 1.00 76.50 86 ASN A C 1
ATOM 681 O O . ASN A 1 86 ? -5.743 -3.258 -9.806 1.00 76.50 86 ASN A O 1
ATOM 685 N N . TYR A 1 87 ? -5.252 -1.234 -8.944 1.00 73.50 87 TYR A N 1
ATOM 686 C CA . TYR A 1 87 ? -5.711 -0.448 -10.082 1.00 73.50 87 TYR A CA 1
ATOM 687 C C . TYR A 1 87 ? -4.652 0.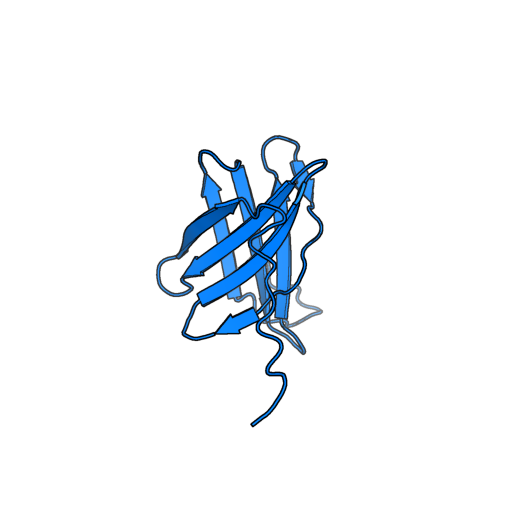580 -10.465 1.00 73.50 87 TYR A C 1
ATOM 689 O O . TYR A 1 87 ? -4.189 1.351 -9.625 1.00 73.50 87 TYR A O 1
ATOM 697 N N . GLN A 1 88 ? -4.296 0.644 -11.747 1.00 73.50 88 GLN A N 1
ATOM 698 C CA . GLN A 1 88 ? -3.489 1.750 -12.253 1.00 73.50 88 GLN A CA 1
ATOM 699 C C . GLN A 1 88 ? -4.312 3.040 -12.223 1.00 73.50 88 GLN A C 1
ATOM 701 O O . GLN A 1 88 ? -5.416 3.088 -12.768 1.00 73.50 88 GLN A O 1
ATOM 706 N N . LEU A 1 89 ? -3.750 4.089 -11.622 1.00 64.38 89 LEU A N 1
ATOM 707 C CA . LEU A 1 89 ? -4.327 5.424 -11.665 1.00 64.38 89 LEU A CA 1
ATOM 708 C C . LEU A 1 89 ? -3.787 6.174 -12.882 1.00 64.38 89 LEU A C 1
ATOM 710 O O . LEU A 1 89 ? -2.594 6.462 -12.985 1.00 64.38 89 LEU A O 1
ATOM 714 N N . THR A 1 90 ? -4.676 6.527 -13.803 1.00 60.38 90 THR A N 1
ATOM 715 C CA . THR A 1 90 ? -4.377 7.483 -14.878 1.00 60.38 90 THR A CA 1
ATOM 716 C C . THR A 1 90 ? -4.700 8.905 -14.414 1.00 60.38 90 THR A C 1
ATOM 718 O O . THR A 1 90 ? -5.536 9.102 -13.533 1.00 60.38 90 THR A O 1
ATOM 721 N N . ILE A 1 91 ? -4.049 9.920 -14.999 1.00 50.12 91 ILE A N 1
ATOM 722 C CA . ILE A 1 91 ? -4.165 11.345 -14.609 1.00 50.12 91 ILE A CA 1
ATOM 723 C C . ILE A 1 91 ? -5.634 11.829 -14.509 1.00 50.12 91 ILE A C 1
ATOM 725 O O . ILE A 1 91 ? -5.927 12.737 -13.736 1.00 50.12 91 ILE A O 1
ATOM 729 N N . GLY A 1 92 ? -6.581 11.185 -15.204 1.00 45.78 92 GLY A N 1
ATOM 730 C CA . GLY A 1 92 ? -8.016 11.491 -15.128 1.00 45.78 92 GLY A CA 1
ATOM 731 C C . GLY A 1 92 ? -8.777 10.941 -13.908 1.00 45.78 92 GLY A C 1
ATOM 732 O O . GLY A 1 92 ? -9.884 11.399 -13.641 1.00 45.78 92 GLY A O 1
ATOM 733 N N . GLN A 1 93 ? -8.225 9.989 -13.149 1.00 46.81 93 GLN A N 1
ATOM 734 C CA . GLN A 1 93 ? -8.907 9.361 -12.001 1.00 46.81 93 GLN A CA 1
ATOM 735 C C . GLN A 1 93 ? -8.700 10.116 -10.677 1.00 46.81 93 GLN A C 1
ATOM 737 O O . GLN A 1 93 ? -9.432 9.882 -9.719 1.00 46.81 93 GLN A O 1
ATOM 742 N N . PHE A 1 94 ? -7.790 11.096 -10.643 1.00 45.19 94 PHE A N 1
ATOM 743 C CA . PHE A 1 94 ? -7.636 12.048 -9.534 1.00 45.19 94 PHE A CA 1
ATOM 744 C C . PHE A 1 94 ? -8.662 13.194 -9.577 1.00 45.19 94 PHE A C 1
ATOM 746 O O . PHE A 1 94 ? -8.419 14.271 -9.027 1.00 45.19 94 PHE A O 1
ATOM 753 N N . ALA A 1 95 ? -9.821 12.996 -10.216 1.00 42.00 95 ALA A N 1
ATOM 754 C CA . ALA A 1 95 ? -10.930 13.936 -10.140 1.00 42.00 95 ALA A CA 1
ATOM 755 C C . ALA A 1 95 ? -11.499 13.935 -8.710 1.00 42.00 95 ALA A C 1
ATOM 757 O O . ALA A 1 95 ? -12.488 13.280 -8.384 1.00 42.00 95 ALA A O 1
ATOM 758 N N . ARG A 1 96 ? -10.830 14.684 -7.830 1.00 44.03 96 ARG A N 1
ATOM 759 C CA . ARG A 1 96 ? -11.306 15.075 -6.509 1.00 44.03 96 ARG A CA 1
ATOM 760 C C . ARG A 1 96 ? -12.718 15.625 -6.690 1.00 44.03 96 ARG A C 1
ATOM 762 O O . ARG A 1 96 ? -12.894 16.638 -7.368 1.00 44.03 96 ARG A O 1
ATOM 769 N N . ARG A 1 97 ? -13.715 15.006 -6.047 1.00 41.84 97 ARG A N 1
ATOM 770 C CA . ARG A 1 97 ? -14.971 15.696 -5.726 1.00 41.84 97 ARG A CA 1
ATOM 771 C C . ARG A 1 97 ? -14.586 16.919 -4.894 1.00 41.84 97 ARG A C 1
ATOM 773 O O . ARG A 1 97 ? -14.408 16.838 -3.682 1.00 41.84 97 ARG A O 1
ATOM 780 N N . THR A 1 98 ? -14.387 18.054 -5.549 1.00 44.88 98 THR A N 1
ATOM 781 C CA . THR A 1 98 ? -14.522 19.337 -4.882 1.00 44.88 98 THR A CA 1
ATOM 782 C C . THR A 1 98 ? -16.024 19.539 -4.767 1.00 44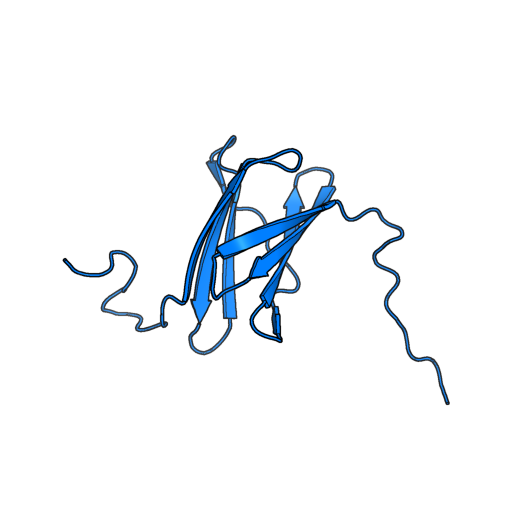.88 98 THR A C 1
ATOM 784 O O . THR A 1 98 ? -16.700 19.789 -5.759 1.00 44.88 98 THR A O 1
ATOM 787 N N . ASN A 1 99 ? -16.576 19.358 -3.566 1.00 46.12 99 ASN A N 1
ATOM 788 C CA . ASN A 1 99 ? -17.882 19.934 -3.269 1.00 46.12 99 ASN A CA 1
ATOM 789 C C . ASN A 1 99 ? -17.704 21.455 -3.337 1.00 46.12 99 ASN A C 1
ATOM 791 O O . ASN A 1 99 ? -17.365 22.098 -2.347 1.00 46.12 99 ASN A O 1
ATOM 795 N N . LYS A 1 100 ? -17.867 22.030 -4.529 1.00 49.78 100 LYS A N 1
ATOM 796 C CA . LYS A 1 100 ? -18.164 23.448 -4.674 1.00 49.78 100 LYS A CA 1
ATOM 797 C C . LYS A 1 100 ? -19.678 23.599 -4.575 1.00 49.78 100 LYS A C 1
ATOM 799 O O . LYS A 1 100 ? -20.360 23.474 -5.579 1.00 49.78 100 LYS A O 1
ATOM 804 N N . GLY A 1 101 ? -20.133 23.857 -3.351 1.00 51.69 101 GLY A N 1
ATOM 805 C CA . GLY A 1 101 ? -21.365 24.584 -3.047 1.00 51.69 101 GLY A CA 1
ATOM 806 C C . GLY A 1 101 ? -22.694 23.886 -3.340 1.00 51.69 101 GLY A C 1
ATOM 807 O O . GLY A 1 101 ? -23.082 23.733 -4.493 1.00 51.69 101 GLY A O 1
ATOM 808 N N . ALA A 1 102 ? -23.427 23.589 -2.269 1.00 39.31 102 ALA A N 1
ATOM 809 C CA . ALA A 1 102 ? -24.821 23.993 -2.079 1.00 39.31 102 ALA A CA 1
ATOM 810 C C . ALA A 1 102 ? -25.107 23.981 -0.573 1.00 39.31 102 ALA A C 1
ATOM 812 O O . ALA A 1 102 ? -24.737 22.971 0.068 1.00 39.31 102 ALA A O 1
#

Radius of gyration: 15.19 Å; chains: 1; bounding box: 38×43×37 Å

Sequence (102 aa):
MGNPYQDPENPRPFLGEWETHGAFGDFRVIVTAGEGLSVRCTDLRVNADLDVYDQRIAFNQLSFVTRTDSQNVLHTIRLDDGNVLNYQLTIGQFARRTNKGA

Secondary structure (DSSP, 8-state):
---TT--TT----EEEEEEE-STT--EEEEEEESSSEEEEEEETTTTEEEEEEEEEEETTEEEEEEEETTEEEEEEEETTT--EEEEEEPTTTT--------

Foldseek 3Di:
DDDPPCPVVARFPWLDWAWDDDDVATKIWTWTHDVHTDIWIARPVVRHIWDWADWDDDPQKTWIWTDDPPWIKIWIARSPPRDIDIDTDDPVVPPPPPPPDD